Protein AF-A0A817N2V5-F1 (afdb_monomer_lite)

pLDDT: mean 80.77, std 9.2, range [50.34, 92.69]

Foldseek 3Di:
DVLLVVLQVQLVVQLVVQLVVVVVVDDDDPVPPVVSVVRSVVSSVVRSVVSVVVVVVVVVVLVVVVVVCVVPVPVCCVPPVPVSVVNVVVVVVVPD

Structure (mmCIF, N/CA/C/O backbone):
data_AF-A0A817N2V5-F1
#
_entry.id   AF-A0A817N2V5-F1
#
loop_
_atom_site.group_PDB
_atom_site.id
_atom_site.type_symbol
_atom_site.label_atom_id
_atom_site.label_alt_id
_atom_site.label_comp_id
_atom_site.label_asym_id
_atom_site.label_entity_id
_atom_site.label_seq_id
_atom_site.pdbx_PDB_ins_code
_atom_site.Cartn_x
_atom_site.Cartn_y
_atom_site.Cartn_z
_atom_site.occupancy
_atom_site.B_iso_or_equiv
_atom_site.auth_seq_id
_atom_site.auth_comp_id
_atom_site.auth_asym_id
_atom_site.auth_atom_id
_atom_site.pdbx_PDB_model_num
ATOM 1 N N . THR A 1 1 ? -6.901 -9.396 6.004 1.00 61.81 1 THR A N 1
ATOM 2 C CA . THR A 1 1 ? -6.781 -9.485 4.529 1.00 61.81 1 THR A CA 1
ATOM 3 C C . THR A 1 1 ? -6.843 -8.128 3.843 1.00 61.81 1 THR A C 1
ATOM 5 O O . THR A 1 1 ? -6.003 -7.877 2.992 1.00 61.81 1 THR A O 1
ATOM 8 N N . THR A 1 2 ? -7.740 -7.212 4.224 1.00 80.00 2 THR A N 1
ATOM 9 C CA . THR A 1 2 ? -7.854 -5.869 3.605 1.00 80.00 2 THR A CA 1
ATOM 10 C C . THR A 1 2 ? -6.574 -5.021 3.677 1.00 80.00 2 THR A C 1
ATOM 12 O O . THR A 1 2 ? -6.173 -4.452 2.670 1.00 80.00 2 THR A O 1
ATOM 15 N N . LEU A 1 3 ? -5.877 -4.997 4.821 1.00 77.88 3 LEU A N 1
ATOM 16 C CA . LEU A 1 3 ? -4.606 -4.262 4.979 1.00 77.88 3 LEU A CA 1
ATOM 17 C C . LEU A 1 3 ? -3.486 -4.793 4.068 1.00 77.88 3 LEU A C 1
ATOM 19 O O . LEU A 1 3 ? -2.689 -4.020 3.548 1.00 77.88 3 LEU A O 1
ATOM 23 N N . MET A 1 4 ? -3.456 -6.107 3.830 1.00 79.62 4 MET A N 1
ATOM 24 C CA . MET A 1 4 ? -2.486 -6.730 2.925 1.00 79.62 4 MET A CA 1
ATOM 25 C C . MET A 1 4 ? -2.747 -6.324 1.469 1.00 79.62 4 MET A C 1
ATOM 27 O O . MET A 1 4 ? -1.801 -6.027 0.746 1.00 79.62 4 MET A O 1
ATOM 31 N N . LEU A 1 5 ? -4.020 -6.244 1.059 1.00 86.62 5 LEU A N 1
ATOM 32 C CA . LEU A 1 5 ? -4.397 -5.736 -0.265 1.00 86.62 5 LEU A CA 1
ATOM 33 C C . LEU A 1 5 ? -3.978 -4.272 -0.459 1.00 86.62 5 LEU A C 1
ATOM 35 O O . LEU A 1 5 ? -3.484 -3.914 -1.524 1.00 86.62 5 LEU A O 1
ATOM 39 N N . ILE A 1 6 ? -4.146 -3.438 0.572 1.00 86.81 6 ILE A N 1
ATOM 40 C CA . ILE A 1 6 ? -3.752 -2.023 0.532 1.00 86.81 6 ILE A CA 1
ATOM 41 C C . ILE A 1 6 ? -2.231 -1.889 0.382 1.00 86.81 6 ILE A C 1
ATOM 43 O O . ILE A 1 6 ? -1.768 -1.152 -0.487 1.00 86.81 6 ILE A O 1
ATOM 47 N N . ASN A 1 7 ? -1.455 -2.651 1.159 1.00 87.25 7 ASN A N 1
ATOM 48 C CA . ASN A 1 7 ? 0.007 -2.636 1.063 1.00 87.25 7 ASN A CA 1
ATOM 49 C C . ASN A 1 7 ? 0.495 -3.090 -0.324 1.00 87.25 7 ASN A C 1
ATOM 51 O O . ASN A 1 7 ? 1.415 -2.487 -0.874 1.00 87.25 7 ASN A O 1
ATOM 55 N N . LEU A 1 8 ? -0.148 -4.107 -0.911 1.00 87.94 8 LEU A N 1
ATOM 56 C CA . LEU A 1 8 ? 0.148 -4.561 -2.272 1.00 87.94 8 LEU A CA 1
ATOM 57 C C . LEU A 1 8 ? -0.136 -3.459 -3.307 1.00 87.94 8 LEU A C 1
ATOM 59 O O . LEU A 1 8 ? 0.687 -3.209 -4.186 1.00 87.94 8 LEU A O 1
ATOM 63 N N . GLY A 1 9 ? -1.281 -2.781 -3.181 1.00 89.12 9 GLY A N 1
ATOM 64 C CA . GLY A 1 9 ? -1.660 -1.680 -4.066 1.00 89.12 9 GLY A CA 1
ATOM 65 C C . GLY A 1 9 ? -0.662 -0.523 -4.020 1.00 89.12 9 GLY A C 1
ATOM 66 O O . GLY A 1 9 ? -0.241 -0.032 -5.065 1.00 89.12 9 GLY A O 1
ATOM 67 N N . ILE A 1 10 ? -0.219 -0.133 -2.824 1.00 90.19 10 ILE A N 1
ATOM 68 C CA . ILE A 1 10 ? 0.770 0.940 -2.646 1.00 90.19 10 ILE A CA 1
ATOM 69 C C . ILE A 1 10 ? 2.126 0.552 -3.249 1.00 90.19 10 ILE A C 1
ATOM 71 O O . ILE A 1 10 ? 2.740 1.378 -3.925 1.00 90.19 10 ILE A O 1
ATOM 75 N N . GLY A 1 11 ? 2.555 -0.703 -3.085 1.00 89.25 11 GLY A N 1
ATOM 76 C CA . GLY A 1 11 ? 3.760 -1.218 -3.740 1.00 89.25 11 GLY A CA 1
ATOM 77 C C . GLY A 1 11 ? 3.678 -1.143 -5.268 1.00 89.25 11 GLY A C 1
ATOM 78 O O . GLY A 1 11 ? 4.613 -0.683 -5.918 1.00 89.25 11 GLY A O 1
ATOM 79 N N . LEU A 1 12 ? 2.550 -1.545 -5.862 1.00 90.75 12 LEU A N 1
ATOM 80 C CA . LEU A 1 12 ? 2.365 -1.484 -7.319 1.00 90.75 12 LEU A CA 1
ATOM 81 C C . LEU A 1 12 ? 2.418 -0.048 -7.851 1.00 90.75 12 LEU A C 1
ATOM 83 O O . LEU A 1 12 ? 3.042 0.203 -8.881 1.00 90.75 12 LEU A O 1
ATOM 87 N N . ILE A 1 13 ? 1.800 0.898 -7.141 1.00 92.69 13 ILE A N 1
ATOM 88 C CA . ILE A 1 13 ? 1.793 2.311 -7.535 1.00 92.69 13 ILE A CA 1
ATOM 89 C C . ILE A 1 13 ? 3.204 2.906 -7.438 1.00 92.69 13 ILE A C 1
ATOM 91 O O . ILE A 1 13 ? 3.626 3.611 -8.356 1.00 92.69 13 ILE A O 1
ATOM 95 N N . SER A 1 14 ? 3.960 2.600 -6.375 1.00 90.38 14 SER A N 1
ATOM 96 C CA . SER A 1 14 ? 5.340 3.087 -6.236 1.00 90.38 14 SER A CA 1
ATOM 97 C C . SER A 1 14 ? 6.265 2.508 -7.309 1.00 90.38 14 SER A C 1
ATOM 99 O O . SER A 1 14 ? 7.092 3.235 -7.863 1.00 90.38 14 SER A O 1
ATOM 101 N N . ALA A 1 15 ? 6.089 1.230 -7.651 1.00 90.00 15 ALA A N 1
ATOM 102 C CA . ALA A 1 15 ? 6.839 0.558 -8.707 1.00 90.00 15 ALA A CA 1
ATOM 103 C C . ALA A 1 15 ? 6.543 1.152 -10.092 1.00 90.00 15 ALA A C 1
ATOM 105 O O . ALA A 1 15 ? 7.467 1.451 -10.851 1.00 90.00 15 ALA A O 1
ATOM 106 N N . ALA A 1 16 ? 5.262 1.384 -10.398 1.00 90.12 16 ALA A N 1
ATOM 107 C CA . ALA A 1 16 ? 4.833 1.999 -11.650 1.00 90.12 16 ALA A CA 1
ATOM 108 C C . ALA A 1 16 ? 5.355 3.437 -11.788 1.00 90.12 16 ALA A C 1
ATOM 110 O O . ALA A 1 16 ? 5.877 3.800 -12.842 1.00 90.12 16 ALA A O 1
ATOM 111 N N . ALA A 1 17 ? 5.278 4.238 -10.720 1.00 90.56 17 ALA A N 1
ATOM 112 C CA . ALA A 1 17 ? 5.801 5.601 -10.713 1.00 90.56 17 ALA A CA 1
ATOM 113 C C . ALA A 1 17 ? 7.323 5.627 -10.925 1.00 90.56 17 ALA A C 1
ATOM 115 O O . ALA A 1 17 ? 7.812 6.373 -11.769 1.00 90.56 17 ALA A O 1
ATOM 116 N N . ALA A 1 18 ? 8.074 4.776 -10.219 1.00 86.88 18 ALA A N 1
ATOM 117 C CA . ALA A 1 18 ? 9.525 4.682 -10.376 1.00 86.88 18 ALA A CA 1
ATOM 118 C C . ALA A 1 18 ? 9.934 4.231 -11.789 1.00 86.88 18 ALA A C 1
ATOM 120 O O . ALA A 1 18 ? 10.866 4.792 -12.366 1.00 86.88 18 ALA A O 1
ATOM 121 N N . GLY A 1 19 ? 9.220 3.254 -12.359 1.00 85.31 19 GLY A N 1
ATOM 122 C CA . GLY A 1 19 ? 9.446 2.789 -13.728 1.00 85.31 19 GLY A CA 1
ATOM 123 C C . GLY A 1 19 ? 9.172 3.876 -14.768 1.00 85.31 19 GLY A C 1
ATOM 124 O O . GLY A 1 19 ? 9.988 4.082 -15.664 1.00 85.31 19 GLY A O 1
ATOM 125 N N . LEU A 1 20 ? 8.072 4.622 -14.612 1.00 86.38 20 LEU A N 1
ATOM 126 C CA . LEU A 1 20 ? 7.724 5.730 -15.504 1.00 86.38 20 LEU A CA 1
ATOM 127 C C . LEU A 1 20 ? 8.755 6.864 -15.436 1.00 86.38 20 LEU A C 1
ATOM 129 O O . LEU A 1 20 ? 9.181 7.368 -16.472 1.00 86.38 20 LEU A O 1
ATOM 133 N N . ILE A 1 21 ? 9.190 7.241 -14.230 1.00 86.56 21 ILE A N 1
ATOM 134 C CA . ILE A 1 21 ? 10.207 8.283 -14.035 1.00 86.56 21 ILE A CA 1
ATOM 135 C C . ILE A 1 21 ? 11.521 7.880 -14.713 1.00 86.56 21 ILE A C 1
ATOM 137 O O . ILE A 1 21 ? 12.101 8.682 -15.442 1.00 86.56 21 ILE A O 1
ATOM 141 N N . MET A 1 22 ? 11.968 6.634 -14.528 1.00 81.94 22 MET A N 1
ATOM 142 C CA . MET A 1 22 ? 13.200 6.155 -15.160 1.00 81.94 22 MET A CA 1
ATOM 143 C C . MET A 1 22 ? 13.104 6.062 -16.684 1.00 81.94 22 MET A C 1
ATOM 145 O O . MET A 1 22 ? 14.081 6.355 -17.370 1.00 81.94 22 MET A O 1
ATOM 149 N N . TYR A 1 23 ? 11.937 5.701 -17.219 1.00 79.69 23 TYR A N 1
ATOM 150 C CA . TYR A 1 23 ? 11.705 5.690 -18.662 1.00 79.69 23 TYR A CA 1
ATOM 151 C C . TYR A 1 23 ? 11.819 7.092 -19.281 1.00 79.69 23 TYR A C 1
ATOM 153 O O . TYR A 1 23 ? 12.350 7.239 -20.375 1.00 79.69 23 TYR A O 1
ATOM 161 N N . LEU A 1 24 ? 11.357 8.131 -18.577 1.00 82.75 24 LEU A N 1
ATOM 162 C CA . LEU A 1 24 ? 11.422 9.515 -19.062 1.00 82.75 24 LEU A CA 1
ATOM 163 C C . LEU A 1 24 ? 12.811 10.147 -18.922 1.00 82.75 24 LEU A C 1
ATOM 165 O O . LEU A 1 24 ? 13.168 11.016 -19.714 1.00 82.75 24 LEU A O 1
ATOM 169 N N . LEU A 1 25 ? 13.582 9.750 -17.908 1.00 82.19 25 LEU A N 1
ATOM 170 C CA . LEU A 1 25 ? 14.890 10.343 -17.622 1.00 82.19 25 LEU A CA 1
ATOM 171 C C . LEU A 1 25 ? 16.010 9.825 -18.516 1.00 82.19 25 LEU A C 1
ATOM 173 O O . LEU A 1 25 ? 17.062 10.464 -18.579 1.00 82.19 25 LEU A O 1
ATOM 177 N N . ILE A 1 26 ? 15.826 8.672 -19.161 1.00 74.31 26 ILE A N 1
ATOM 178 C CA . ILE A 1 26 ? 16.926 8.013 -19.836 1.00 74.31 26 ILE A CA 1
ATOM 179 C C . ILE A 1 26 ? 16.686 7.803 -21.343 1.00 74.31 26 ILE A C 1
ATOM 181 O O . ILE A 1 26 ? 15.761 7.112 -21.748 1.00 74.31 26 ILE A O 1
ATOM 185 N N . SE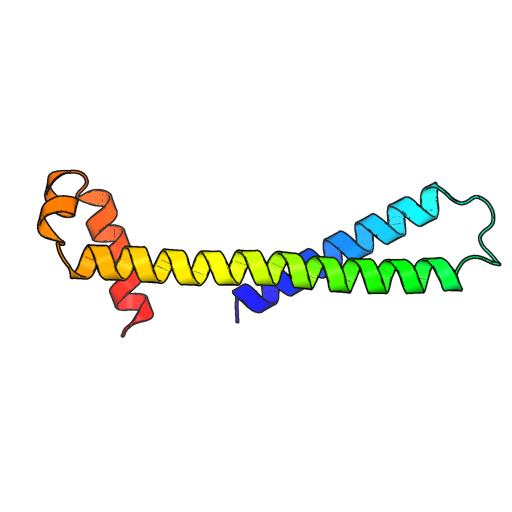R A 1 27 ? 17.600 8.333 -22.168 1.00 66.56 27 SER A N 1
ATOM 186 C CA . SER A 1 27 ? 17.441 8.459 -23.628 1.00 66.56 27 SER A CA 1
ATOM 187 C C . SER A 1 27 ? 17.615 7.165 -24.447 1.00 66.56 27 SER A C 1
ATOM 189 O O . SER A 1 27 ? 16.834 6.915 -25.356 1.00 66.56 27 SER A O 1
ATOM 191 N N . ASP A 1 28 ? 18.621 6.328 -24.163 1.00 71.94 28 ASP A N 1
ATOM 192 C CA . ASP A 1 28 ? 18.854 5.068 -24.914 1.00 71.94 28 ASP A CA 1
ATOM 193 C C . ASP A 1 28 ? 18.171 3.842 -24.278 1.00 71.94 28 ASP A C 1
ATOM 195 O O . ASP A 1 28 ? 18.446 3.558 -23.120 1.00 71.94 28 ASP A O 1
ATOM 199 N N . PRO A 1 29 ? 17.354 3.056 -24.993 1.00 64.31 29 PRO A N 1
ATOM 200 C CA . PRO A 1 29 ? 16.561 1.974 -24.396 1.00 64.31 29 PRO A CA 1
ATOM 201 C C . PRO A 1 29 ? 17.289 0.621 -24.240 1.00 64.31 29 PRO A C 1
ATOM 203 O O . PRO A 1 29 ? 16.859 -0.211 -23.441 1.00 64.31 29 PRO A O 1
ATOM 206 N N . LEU A 1 30 ? 18.374 0.363 -24.983 1.00 62.59 30 LEU A N 1
ATOM 207 C CA . LEU A 1 30 ? 18.904 -1.002 -25.155 1.00 62.59 30 LEU A CA 1
ATOM 208 C C . LEU A 1 30 ? 19.847 -1.473 -24.029 1.00 62.59 30 LEU A C 1
ATOM 210 O O . LEU A 1 30 ? 19.770 -2.625 -23.616 1.00 62.59 30 LEU A O 1
ATOM 214 N N . GLU A 1 31 ? 20.677 -0.594 -23.462 1.00 66.25 31 GLU A N 1
ATOM 215 C CA . GLU A 1 31 ? 21.569 -0.940 -22.333 1.00 66.25 31 GLU A CA 1
ATOM 216 C C . GLU A 1 31 ? 20.884 -0.836 -20.954 1.00 66.25 31 GLU A C 1
ATOM 218 O O . GLU A 1 31 ? 21.522 -0.964 -19.910 1.00 66.25 31 GLU A O 1
ATOM 223 N N . LYS A 1 32 ? 19.569 -0.571 -20.920 1.00 64.38 32 LYS A N 1
ATOM 224 C CA . LYS A 1 32 ? 18.922 0.048 -19.745 1.00 64.38 32 LYS A CA 1
ATOM 225 C C . LYS A 1 32 ? 17.809 -0.762 -19.109 1.00 64.38 32 LYS A C 1
ATOM 227 O O . LYS A 1 32 ? 17.326 -0.410 -18.036 1.00 64.38 32 LYS A O 1
ATOM 232 N N . LEU A 1 33 ? 17.464 -1.899 -19.701 1.00 75.00 33 LEU A N 1
ATOM 233 C CA . LEU A 1 33 ? 16.474 -2.813 -19.136 1.00 75.00 33 LEU A CA 1
ATOM 234 C C . LEU A 1 33 ? 16.905 -3.355 -17.765 1.00 75.00 33 LEU A C 1
ATOM 236 O O . LEU A 1 33 ? 16.103 -3.363 -16.835 1.00 75.00 33 LEU A O 1
ATOM 240 N N . ALA A 1 34 ? 18.174 -3.739 -17.609 1.00 81.19 34 ALA A N 1
ATOM 241 C CA . ALA A 1 34 ? 18.692 -4.270 -16.348 1.00 81.19 34 ALA A CA 1
ATOM 242 C C . ALA A 1 34 ? 18.568 -3.282 -15.163 1.00 81.19 34 ALA A C 1
ATOM 244 O O . ALA A 1 34 ? 17.958 -3.654 -14.156 1.00 81.19 34 ALA A O 1
ATOM 245 N N . PRO A 1 35 ? 19.065 -2.027 -15.242 1.00 80.81 35 PRO A N 1
ATOM 246 C CA . PRO A 1 35 ? 18.937 -1.082 -14.133 1.00 80.81 35 PRO A CA 1
ATOM 247 C C . PRO A 1 35 ? 17.485 -0.665 -13.862 1.00 80.81 35 PRO A C 1
ATOM 249 O O . PRO A 1 35 ? 17.118 -0.503 -12.699 1.00 80.81 35 PRO A O 1
ATOM 252 N N . ILE A 1 36 ? 16.638 -0.550 -14.893 1.00 83.56 36 ILE A N 1
ATOM 253 C CA . ILE A 1 36 ? 15.215 -0.215 -14.715 1.00 83.56 36 ILE A CA 1
ATOM 254 C C . ILE A 1 36 ? 14.503 -1.310 -13.911 1.00 83.56 36 ILE A C 1
ATOM 256 O O . ILE A 1 36 ? 13.817 -0.999 -12.938 1.00 83.56 36 ILE A O 1
ATOM 260 N N . ILE A 1 37 ? 14.704 -2.586 -14.256 1.00 84.31 37 ILE A N 1
ATOM 261 C CA . ILE A 1 37 ? 14.077 -3.716 -13.548 1.00 84.31 37 ILE A CA 1
ATOM 262 C C . ILE A 1 37 ? 14.509 -3.752 -12.076 1.00 84.31 37 ILE A C 1
ATOM 264 O O . ILE A 1 37 ? 13.667 -3.921 -11.192 1.00 84.31 37 ILE A O 1
ATOM 268 N N . ILE A 1 38 ? 15.802 -3.554 -11.801 1.00 86.62 38 ILE A N 1
ATOM 269 C CA . ILE A 1 38 ? 16.335 -3.546 -10.431 1.00 86.62 38 ILE A CA 1
ATOM 270 C C . ILE A 1 38 ? 15.702 -2.415 -9.611 1.00 86.62 38 ILE A C 1
ATOM 272 O O . ILE A 1 38 ? 15.247 -2.637 -8.489 1.00 86.62 38 ILE A O 1
ATOM 276 N N . ILE A 1 39 ? 15.629 -1.210 -10.172 1.00 86.62 39 ILE A N 1
ATOM 277 C CA . ILE A 1 39 ? 15.088 -0.042 -9.470 1.00 86.62 39 ILE A CA 1
ATOM 278 C C . ILE A 1 39 ? 13.585 -0.185 -9.225 1.00 86.62 39 ILE A C 1
ATOM 280 O O . ILE A 1 39 ? 13.119 0.157 -8.140 1.00 86.62 39 ILE A O 1
ATOM 284 N N . VAL A 1 40 ? 12.836 -0.736 -10.183 1.00 89.12 40 VAL A N 1
ATOM 285 C CA . VAL A 1 40 ? 11.400 -1.027 -10.031 1.00 89.12 40 VAL A CA 1
ATOM 286 C C . VAL A 1 40 ? 11.154 -2.067 -8.932 1.00 89.12 40 VAL A C 1
ATOM 288 O O . VAL A 1 40 ? 10.233 -1.912 -8.131 1.00 89.12 40 VAL A O 1
ATOM 291 N N . LEU A 1 41 ? 11.996 -3.099 -8.829 1.00 89.56 41 LEU A N 1
ATOM 292 C CA . LEU A 1 41 ? 11.910 -4.079 -7.739 1.00 89.56 41 LEU A CA 1
ATOM 293 C C . LEU A 1 41 ? 12.216 -3.456 -6.371 1.00 89.56 41 LEU A C 1
ATOM 295 O O . LEU A 1 41 ? 11.505 -3.708 -5.396 1.00 89.56 41 LEU A O 1
ATOM 299 N N . ILE A 1 42 ? 13.250 -2.617 -6.292 1.00 90.31 42 ILE A N 1
ATOM 300 C CA . ILE A 1 42 ? 13.635 -1.941 -5.048 1.00 90.31 42 ILE A CA 1
ATOM 301 C C . ILE A 1 42 ? 12.557 -0.938 -4.613 1.00 90.31 42 ILE A C 1
ATOM 303 O O . ILE A 1 42 ? 12.253 -0.840 -3.422 1.00 90.31 42 ILE A O 1
ATOM 307 N N . SER A 1 43 ? 11.953 -0.201 -5.546 1.00 89.44 43 SER A N 1
ATOM 308 C CA . SER A 1 43 ? 10.887 0.761 -5.241 1.00 89.44 43 SER A CA 1
ATOM 309 C C . SER A 1 43 ? 9.571 0.077 -4.858 1.00 89.44 43 SER A C 1
ATOM 311 O O . SER A 1 43 ? 8.861 0.577 -3.981 1.00 89.44 43 SER A O 1
ATOM 313 N N . PHE A 1 44 ? 9.273 -1.089 -5.439 1.00 90.19 44 PHE A N 1
ATOM 314 C CA . PHE A 1 44 ? 8.166 -1.947 -5.015 1.00 90.19 44 PHE A CA 1
ATOM 315 C C . PHE A 1 44 ? 8.348 -2.404 -3.562 1.00 90.19 44 PHE A C 1
ATOM 317 O O . PHE A 1 44 ? 7.456 -2.224 -2.729 1.00 90.19 44 PHE A O 1
ATOM 324 N N . LEU A 1 45 ? 9.530 -2.939 -3.234 1.00 91.81 45 LEU A N 1
ATOM 325 C CA . LEU A 1 45 ? 9.826 -3.437 -1.892 1.00 91.81 45 LEU A CA 1
ATOM 326 C C . LEU A 1 45 ? 9.793 -2.312 -0.846 1.00 91.81 45 LEU A C 1
ATOM 328 O O . LEU A 1 45 ? 9.185 -2.473 0.213 1.00 91.81 45 LEU A O 1
ATOM 332 N N . ASN A 1 46 ? 10.373 -1.150 -1.161 1.00 91.38 46 ASN A N 1
ATOM 333 C CA . ASN A 1 46 ? 10.306 0.025 -0.290 1.00 91.38 46 ASN A CA 1
ATOM 334 C C . ASN A 1 46 ? 8.869 0.532 -0.094 1.00 91.38 46 ASN A C 1
ATOM 336 O O . ASN A 1 46 ? 8.499 0.889 1.025 1.00 91.38 46 ASN A O 1
ATOM 340 N N . GLY A 1 47 ? 8.042 0.525 -1.146 1.00 88.88 47 GLY A N 1
ATOM 341 C CA . GLY A 1 47 ? 6.631 0.908 -1.055 1.00 88.88 47 GLY A CA 1
ATOM 342 C C . GLY A 1 47 ? 5.843 0.014 -0.095 1.00 88.88 47 GLY A C 1
ATOM 343 O O . GLY A 1 47 ? 5.119 0.512 0.772 1.00 88.88 47 GLY A O 1
ATOM 344 N N . ILE A 1 48 ? 6.045 -1.305 -0.181 1.00 90.75 48 ILE A N 1
ATOM 345 C CA . ILE A 1 48 ? 5.414 -2.267 0.735 1.00 90.75 48 ILE A CA 1
ATOM 346 C C . ILE A 1 48 ? 5.899 -2.062 2.172 1.00 90.75 48 ILE A C 1
ATOM 348 O O . ILE A 1 48 ? 5.079 -2.073 3.095 1.00 90.75 48 ILE A O 1
ATOM 352 N N . LEU A 1 49 ? 7.206 -1.869 2.375 1.00 90.69 49 LEU A N 1
ATOM 353 C CA . LEU A 1 49 ? 7.784 -1.658 3.705 1.00 90.69 49 LEU A CA 1
ATOM 354 C C . LEU A 1 49 ? 7.198 -0.415 4.379 1.00 90.69 49 LEU A C 1
ATOM 356 O O . LEU A 1 49 ? 6.704 -0.505 5.504 1.00 90.69 49 LEU A O 1
ATOM 360 N N . MET A 1 50 ? 7.165 0.717 3.674 1.00 89.69 50 MET A N 1
ATOM 361 C CA . MET A 1 50 ? 6.609 1.961 4.215 1.00 89.69 50 MET A CA 1
ATOM 362 C C . MET A 1 50 ? 5.122 1.829 4.552 1.00 89.69 50 MET A C 1
ATOM 364 O O . MET A 1 50 ? 4.693 2.211 5.643 1.00 89.69 50 MET A O 1
ATOM 368 N N . SER A 1 51 ? 4.334 1.208 3.672 1.00 89.81 51 SER A N 1
ATOM 369 C CA . SER A 1 51 ? 2.914 0.962 3.941 1.00 89.81 51 SER A CA 1
ATOM 370 C C . SER A 1 51 ? 2.691 0.017 5.130 1.00 89.81 51 SER A C 1
ATOM 372 O O . SER A 1 51 ? 1.766 0.195 5.930 1.00 89.81 51 SER A O 1
ATOM 374 N N . SER A 1 52 ? 3.564 -0.975 5.304 1.00 87.56 52 SER A N 1
ATOM 375 C CA . SER A 1 52 ? 3.497 -1.923 6.423 1.00 87.56 52 SER A CA 1
ATOM 376 C C . SER A 1 52 ? 3.747 -1.242 7.771 1.00 87.56 52 SER A C 1
ATOM 378 O O . SER A 1 52 ? 3.065 -1.539 8.755 1.00 87.56 52 SER A O 1
ATOM 380 N N . ILE A 1 53 ? 4.663 -0.271 7.817 1.00 90.25 53 ILE A N 1
ATOM 381 C CA . ILE A 1 53 ? 4.914 0.533 9.021 1.00 90.25 53 ILE A CA 1
ATOM 382 C C . ILE A 1 53 ? 3.659 1.338 9.387 1.00 90.25 53 ILE A C 1
ATOM 384 O O . ILE A 1 53 ? 3.189 1.269 10.524 1.00 90.25 53 ILE A O 1
ATOM 388 N N . ILE A 1 54 ? 3.061 2.036 8.417 1.00 89.12 54 ILE A N 1
ATOM 389 C CA . ILE A 1 54 ? 1.863 2.863 8.643 1.00 89.12 54 ILE A CA 1
ATOM 390 C C . ILE A 1 54 ? 0.683 2.009 9.115 1.00 89.12 54 ILE A C 1
ATOM 392 O O . ILE A 1 54 ? 0.012 2.351 10.089 1.00 89.12 54 ILE A O 1
ATOM 396 N N . THR A 1 55 ? 0.437 0.873 8.462 1.00 88.44 55 THR A N 1
ATOM 397 C CA . THR A 1 55 ? -0.650 -0.037 8.853 1.00 88.44 55 THR A CA 1
ATOM 398 C C . THR A 1 55 ? -0.437 -0.614 10.253 1.00 88.44 55 THR A C 1
ATOM 400 O O . THR A 1 55 ? -1.394 -0.696 11.026 1.00 88.44 55 THR A O 1
ATOM 403 N N . THR A 1 56 ? 0.804 -0.921 10.637 1.00 87.94 56 THR A N 1
ATOM 404 C CA . THR A 1 56 ? 1.135 -1.361 12.004 1.00 87.94 56 THR A CA 1
ATOM 405 C C . THR A 1 56 ? 0.799 -0.279 13.030 1.00 87.94 56 THR A C 1
ATOM 407 O O . THR A 1 56 ? 0.096 -0.555 14.007 1.00 87.94 56 THR A O 1
ATOM 410 N N . ILE A 1 57 ? 1.209 0.966 12.777 1.00 90.69 57 ILE A N 1
ATOM 411 C CA . ILE A 1 57 ? 0.889 2.110 13.643 1.00 90.69 57 ILE A CA 1
ATOM 412 C C . ILE A 1 57 ? -0.629 2.294 13.754 1.00 90.69 57 ILE A C 1
ATOM 414 O O . ILE A 1 57 ? -1.149 2.443 14.861 1.00 90.69 57 ILE A O 1
ATOM 418 N N . LEU A 1 58 ? -1.354 2.214 12.635 1.00 88.44 58 LEU A N 1
ATOM 419 C CA . LEU A 1 58 ? -2.810 2.350 12.616 1.00 88.44 58 LEU A CA 1
ATOM 420 C C . LEU A 1 58 ? -3.485 1.275 13.478 1.00 88.44 58 LEU A C 1
ATOM 422 O O . LEU A 1 58 ? -4.352 1.593 14.290 1.00 88.44 58 LEU A O 1
ATOM 426 N N . THR A 1 59 ? -3.065 0.011 13.359 1.00 86.88 59 THR A N 1
ATOM 427 C CA . THR A 1 59 ? -3.632 -1.073 14.181 1.00 86.88 59 THR A CA 1
ATOM 428 C C . THR A 1 59 ? -3.344 -0.895 15.670 1.00 86.88 59 THR A C 1
ATOM 430 O O . THR A 1 59 ? -4.212 -1.184 16.493 1.00 86.88 59 THR A O 1
ATOM 433 N N . SER A 1 60 ? -2.163 -0.379 16.022 1.00 89.31 60 SER A N 1
ATOM 434 C CA . SER A 1 60 ? -1.815 -0.053 17.406 1.00 89.31 60 SER A CA 1
ATOM 435 C C . SER A 1 60 ? -2.696 1.078 17.948 1.00 89.31 60 SER A C 1
ATOM 437 O O . SER A 1 60 ? -3.310 0.935 19.002 1.00 89.31 60 SER A O 1
ATOM 439 N N . CYS A 1 61 ? -2.857 2.157 17.178 1.00 87.19 61 CYS A N 1
ATOM 440 C CA . CYS A 1 61 ? -3.695 3.297 17.54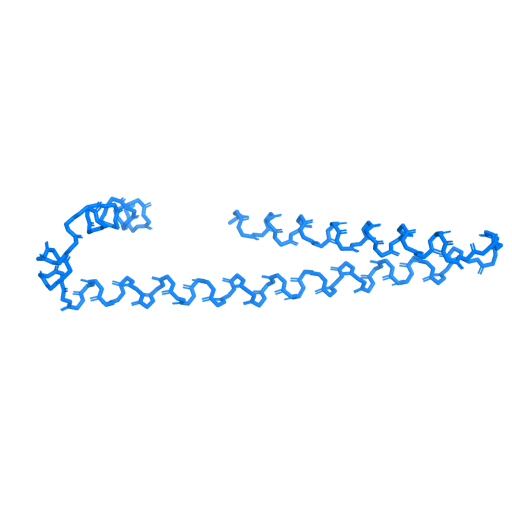7 1.00 87.19 61 CYS A CA 1
ATOM 441 C C . CYS A 1 61 ? -5.157 2.888 17.781 1.00 87.19 61 CYS A C 1
ATOM 443 O O . CYS A 1 61 ? -5.741 3.221 18.811 1.00 87.19 61 CYS A O 1
ATOM 445 N N . VAL A 1 62 ? -5.729 2.096 16.869 1.00 86.06 62 VAL A N 1
ATOM 446 C CA . VAL A 1 62 ? -7.110 1.608 16.987 1.00 86.06 62 VAL A CA 1
ATOM 447 C C . VAL A 1 62 ? -7.300 0.788 18.266 1.00 86.06 62 VAL A C 1
ATOM 449 O O . VAL A 1 62 ? -8.289 0.984 18.970 1.00 86.06 62 VAL A O 1
ATOM 452 N N . ARG A 1 63 ? -6.342 -0.079 18.620 1.00 84.44 63 ARG A N 1
ATOM 453 C CA . ARG A 1 63 ? -6.382 -0.831 19.886 1.00 84.44 63 ARG A CA 1
ATOM 454 C C . ARG A 1 63 ? -6.346 0.094 21.098 1.00 84.44 63 ARG A C 1
ATOM 456 O O . ARG A 1 63 ? -7.137 -0.103 22.012 1.00 84.44 63 ARG A O 1
ATOM 463 N N . SER A 1 64 ? -5.489 1.111 21.094 1.00 87.19 64 SER A N 1
ATOM 464 C CA . SER A 1 64 ? -5.407 2.076 22.196 1.00 87.19 64 SER A CA 1
ATOM 465 C C . SER A 1 64 ? -6.708 2.855 22.380 1.00 87.19 64 SER A C 1
ATOM 467 O O . SER A 1 64 ? -7.190 2.975 23.501 1.00 87.19 64 SER A O 1
ATOM 469 N N . VAL A 1 65 ? -7.327 3.321 21.290 1.00 83.88 65 VAL A N 1
ATOM 470 C CA . VAL A 1 65 ? -8.636 3.998 21.342 1.00 83.88 65 VAL A CA 1
ATOM 471 C C . VAL A 1 65 ? -9.693 3.079 21.952 1.00 83.88 65 VAL A C 1
ATOM 473 O O . VAL A 1 65 ? -10.444 3.486 22.834 1.00 83.88 65 VAL A O 1
ATOM 476 N N . PHE A 1 66 ? -9.711 1.819 21.529 1.00 81.25 66 PHE A N 1
ATOM 477 C CA . PHE A 1 66 ? -10.616 0.807 22.053 1.00 81.25 66 PHE A CA 1
ATOM 478 C C . PHE A 1 66 ? -10.394 0.500 23.540 1.00 81.25 66 PHE A C 1
ATOM 480 O O . PHE A 1 66 ? -11.367 0.368 24.281 1.00 81.25 66 PHE A O 1
ATOM 487 N N . VAL A 1 67 ? -9.143 0.469 24.000 1.00 83.88 67 VAL A N 1
ATOM 488 C CA . VAL A 1 67 ? -8.811 0.335 25.426 1.00 83.88 67 VAL A CA 1
ATOM 489 C C . VAL A 1 67 ? -9.288 1.553 26.223 1.00 83.88 67 VAL A C 1
ATOM 491 O O . VAL A 1 67 ? -9.902 1.382 27.273 1.00 83.88 67 VAL A O 1
ATOM 494 N N . CYS A 1 68 ? -9.082 2.775 25.726 1.00 80.44 68 CYS A N 1
ATOM 495 C CA . CYS A 1 68 ? -9.554 3.988 26.401 1.00 80.44 68 CYS A CA 1
ATOM 496 C C . CYS A 1 68 ? -11.086 4.027 26.526 1.00 80.44 68 CYS A C 1
ATOM 498 O O . CYS A 1 68 ? -11.606 4.404 27.576 1.00 80.44 68 CYS A O 1
ATOM 500 N N . ILE A 1 69 ? -11.806 3.589 25.486 1.00 78.50 69 ILE A N 1
ATOM 501 C CA . ILE A 1 69 ? -13.273 3.469 25.513 1.00 78.50 69 ILE A CA 1
ATOM 502 C C . ILE A 1 69 ? -13.718 2.433 26.547 1.00 78.50 69 ILE A C 1
ATOM 504 O O . ILE A 1 69 ? -14.688 2.671 27.262 1.00 78.50 69 ILE A O 1
ATOM 508 N N . ALA A 1 70 ? -13.014 1.302 26.648 1.00 78.56 70 ALA A N 1
ATOM 509 C CA . ALA A 1 70 ? -13.312 0.284 27.651 1.00 78.56 70 ALA A CA 1
ATOM 510 C C . ALA A 1 70 ? -13.066 0.783 29.088 1.00 78.56 70 ALA A C 1
ATOM 512 O O . ALA A 1 70 ? -13.775 0.369 30.001 1.00 78.56 70 ALA A O 1
ATOM 513 N N . LEU A 1 71 ? -12.089 1.677 29.290 1.00 80.88 71 LEU A N 1
ATOM 514 C CA . LEU A 1 71 ? -11.719 2.187 30.612 1.00 80.88 71 LEU A CA 1
ATOM 515 C C . LEU A 1 71 ? -12.722 3.209 31.168 1.00 80.88 71 LEU A C 1
ATOM 517 O O . LEU A 1 71 ? -13.005 3.199 32.364 1.00 80.88 71 LEU A O 1
ATOM 521 N N . ASN A 1 72 ? -13.246 4.107 30.328 1.00 75.38 72 ASN A N 1
ATOM 522 C CA . ASN A 1 72 ? -14.240 5.095 30.753 1.00 75.38 72 ASN A CA 1
ATOM 523 C C . ASN A 1 72 ? -15.196 5.483 29.605 1.00 75.38 72 ASN A C 1
ATOM 525 O O . ASN A 1 72 ? -15.006 6.515 28.954 1.00 75.38 72 ASN A O 1
ATOM 529 N N . PRO A 1 73 ? -16.252 4.687 29.357 1.00 67.12 73 PRO A N 1
ATOM 530 C CA . PRO A 1 73 ? -17.222 4.979 28.303 1.00 67.12 73 PRO A CA 1
ATOM 531 C C . PRO A 1 73 ? -18.135 6.168 28.648 1.00 67.12 73 PRO A C 1
ATOM 533 O O . PRO A 1 73 ? -18.671 6.807 27.744 1.00 67.12 73 PRO A O 1
ATOM 536 N N . ALA A 1 74 ? -18.299 6.493 29.937 1.00 67.25 74 ALA A N 1
ATOM 537 C CA . ALA A 1 74 ? -19.185 7.562 30.397 1.00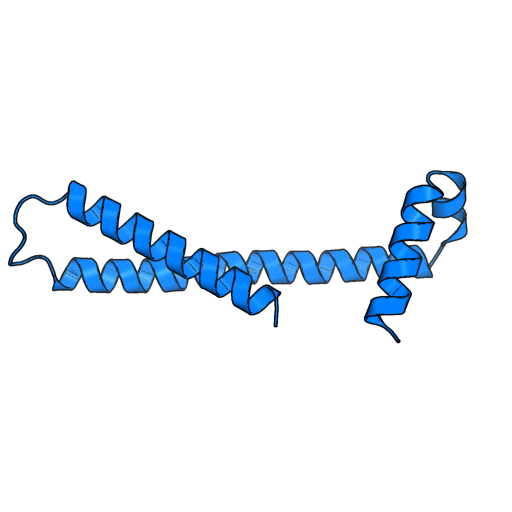 67.25 74 ALA A CA 1
ATOM 538 C C . ALA A 1 74 ? -18.666 8.952 29.993 1.00 67.25 74 ALA A C 1
ATOM 540 O O . ALA A 1 74 ? -19.428 9.764 29.476 1.00 67.25 74 ALA A O 1
ATOM 541 N N . ALA A 1 75 ? -17.355 9.193 30.113 1.00 65.44 75 ALA A N 1
ATOM 542 C CA . ALA A 1 75 ? -16.745 10.470 29.730 1.00 65.44 75 ALA A CA 1
ATOM 543 C C . ALA A 1 75 ? -16.850 10.774 28.218 1.00 65.44 75 ALA A C 1
ATOM 545 O O . ALA A 1 75 ? -16.978 11.933 27.814 1.00 65.44 75 ALA A O 1
ATOM 546 N N . LEU A 1 76 ? -16.824 9.740 27.366 1.00 61.97 76 LEU A N 1
ATOM 547 C CA . LEU A 1 76 ? -17.006 9.902 25.917 1.00 61.97 76 LEU A CA 1
ATOM 548 C C . LEU A 1 76 ? -18.483 10.094 25.533 1.00 61.97 76 LEU A C 1
ATOM 550 O O . LEU A 1 76 ? -18.783 10.804 24.575 1.00 61.97 76 LEU A O 1
ATOM 554 N N . GLY A 1 77 ? -19.399 9.462 26.274 1.00 62.72 77 GLY A N 1
ATOM 555 C CA . GLY A 1 77 ? -20.841 9.581 26.058 1.00 62.72 77 GLY A CA 1
ATOM 556 C C . GLY A 1 77 ? -21.391 10.970 26.374 1.00 62.72 77 GLY A C 1
ATOM 557 O O . GLY A 1 77 ? -22.307 11.418 25.689 1.00 62.72 77 GLY A O 1
ATOM 558 N N . GLU A 1 78 ? -20.810 11.668 27.353 1.00 68.62 78 GLU A N 1
ATOM 559 C CA . GLU A 1 78 ? -21.229 13.030 27.714 1.00 68.62 78 GLU A CA 1
ATOM 560 C C . GLU A 1 78 ? -20.728 14.102 26.743 1.00 68.62 78 GLU A C 1
ATOM 562 O O . GLU A 1 78 ? -21.422 15.083 26.492 1.00 68.62 78 GLU A O 1
ATOM 567 N N . THR A 1 79 ? -19.536 13.923 26.171 1.00 74.06 79 THR A N 1
ATOM 568 C CA . THR A 1 79 ? -18.940 14.911 25.259 1.00 74.06 79 THR A CA 1
ATOM 569 C C . THR A 1 79 ? -19.364 14.695 23.809 1.00 74.06 79 THR A C 1
ATOM 571 O O . THR A 1 79 ? -19.622 15.664 23.096 1.00 74.06 79 THR A O 1
ATOM 574 N N . HIS A 1 80 ? -19.467 13.438 23.362 1.00 72.44 80 HIS A N 1
ATOM 575 C CA . HIS A 1 80 ? -19.682 13.090 21.957 1.00 72.44 80 HIS A CA 1
ATOM 576 C C . HIS A 1 80 ? -20.448 11.755 21.776 1.00 72.44 80 HIS A C 1
ATOM 578 O O . HIS A 1 80 ? -19.870 10.747 21.344 1.00 72.44 80 HIS 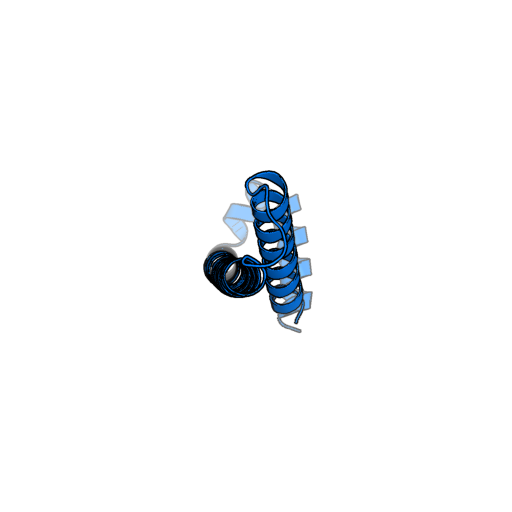A O 1
ATOM 584 N N . PRO A 1 81 ? -21.775 11.736 22.024 1.00 73.81 81 PRO A N 1
ATOM 585 C CA . PRO A 1 81 ? -22.589 10.512 22.002 1.00 73.81 81 PRO A CA 1
ATOM 586 C C . PRO A 1 81 ? -22.650 9.820 20.626 1.00 73.81 81 PRO A C 1
ATOM 588 O O . PRO A 1 81 ? -22.701 8.588 20.553 1.00 73.81 81 PRO A O 1
ATOM 591 N N . ASP A 1 82 ? -22.574 10.579 19.526 1.00 75.56 82 ASP A N 1
ATOM 592 C CA . ASP A 1 82 ? -22.611 10.040 18.155 1.00 75.56 82 ASP A CA 1
ATOM 593 C C . ASP A 1 82 ? -21.403 9.154 17.821 1.00 75.56 82 ASP A C 1
ATOM 595 O O . ASP A 1 82 ? -21.512 8.154 17.098 1.00 75.56 82 ASP A O 1
ATOM 599 N N . TYR A 1 83 ? -20.229 9.512 18.345 1.00 74.50 83 TYR A N 1
ATOM 600 C CA . TYR A 1 83 ? -18.999 8.761 18.115 1.00 74.50 83 TYR A CA 1
ATOM 601 C C . TYR A 1 83 ? -18.988 7.473 18.930 1.00 74.50 83 TYR A C 1
ATOM 603 O O . TYR A 1 83 ? -18.593 6.430 18.404 1.00 74.50 83 TYR A O 1
ATOM 611 N N . LEU A 1 84 ? -19.504 7.516 20.162 1.00 72.69 84 LEU A N 1
ATOM 612 C CA . LEU A 1 84 ? -19.632 6.341 21.018 1.00 72.69 84 LEU A CA 1
ATOM 613 C C . LEU A 1 84 ? -20.515 5.273 20.359 1.00 72.69 84 LEU A C 1
ATOM 615 O O . LEU A 1 84 ? -20.081 4.132 20.233 1.00 72.69 84 LEU A O 1
ATOM 619 N N . GLN A 1 85 ? -21.685 5.636 19.820 1.00 75.75 85 GLN A N 1
ATOM 620 C CA . GLN A 1 85 ? -22.552 4.665 19.136 1.00 75.75 85 GLN A CA 1
ATOM 621 C C . GLN A 1 85 ? -21.887 4.016 17.912 1.00 75.75 85 GLN A C 1
ATOM 623 O O . GLN A 1 85 ? -22.028 2.808 17.693 1.00 75.75 85 GLN A O 1
ATOM 628 N N . LYS A 1 86 ? -21.157 4.793 17.099 1.00 76.88 86 LYS A N 1
ATOM 629 C CA . LYS A 1 86 ? -20.417 4.252 15.946 1.00 76.88 86 LYS A CA 1
ATOM 630 C C . LYS A 1 86 ? -19.307 3.304 16.396 1.00 76.88 86 LYS A C 1
ATOM 632 O O . LYS A 1 86 ? -19.177 2.220 15.831 1.00 76.88 86 LYS A O 1
ATOM 637 N N . LEU A 1 87 ? -18.550 3.675 17.425 1.00 74.31 87 LEU A N 1
ATOM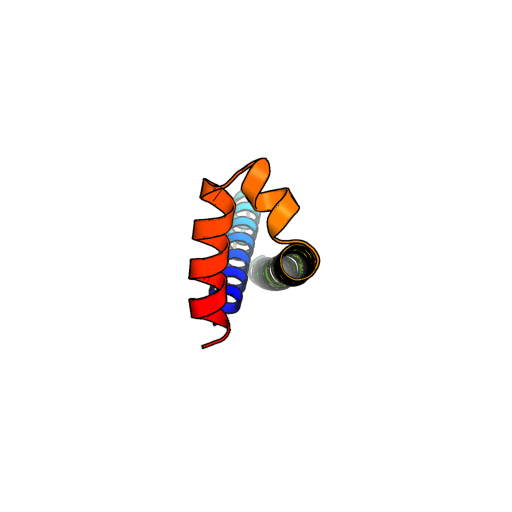 638 C CA . LEU A 1 87 ? -17.475 2.854 17.979 1.00 74.31 87 LEU A CA 1
ATOM 639 C C . LEU A 1 87 ? -18.001 1.560 18.612 1.00 74.31 87 LEU A C 1
ATOM 641 O O . LEU A 1 87 ? -17.428 0.505 18.354 1.00 74.31 87 LEU A O 1
ATOM 645 N N . THR A 1 88 ? -19.121 1.592 19.340 1.00 75.19 88 THR A N 1
ATOM 646 C CA . THR A 1 88 ? -19.754 0.388 19.909 1.00 75.19 88 THR A CA 1
ATOM 647 C C . THR A 1 88 ? -20.260 -0.561 18.820 1.00 75.19 88 THR A C 1
ATOM 649 O O . THR A 1 88 ? -20.046 -1.771 18.915 1.00 75.19 88 THR A O 1
ATOM 652 N N . LYS A 1 89 ? -20.866 -0.031 17.743 1.00 79.12 89 LYS A N 1
ATOM 653 C CA . LYS A 1 89 ? -21.268 -0.838 16.574 1.00 79.12 89 LYS A CA 1
ATOM 654 C C . LYS A 1 89 ? -20.069 -1.515 15.908 1.00 79.12 89 LYS A C 1
ATOM 656 O O . LYS A 1 89 ? -20.158 -2.679 15.526 1.00 79.12 89 LYS A O 1
ATOM 661 N N . VAL A 1 90 ? -18.950 -0.802 15.771 1.00 79.56 90 VAL A N 1
ATOM 662 C CA . VAL A 1 90 ? -17.713 -1.369 15.211 1.00 79.56 90 VAL A CA 1
ATOM 663 C C . VAL A 1 90 ? -17.099 -2.395 16.165 1.00 79.56 90 VAL A C 1
ATOM 665 O O . VAL A 1 90 ? -16.689 -3.453 15.700 1.00 79.56 90 VAL A O 1
ATOM 668 N N . TRP A 1 91 ? -17.092 -2.142 17.478 1.00 72.12 91 TRP A N 1
ATOM 669 C CA . TRP A 1 91 ? -16.609 -3.092 18.485 1.00 72.12 91 TRP A CA 1
ATOM 670 C C . TRP A 1 91 ? -17.343 -4.428 18.394 1.00 72.12 91 TRP A C 1
ATOM 672 O O . TRP A 1 91 ? -16.699 -5.468 18.276 1.00 72.12 91 TRP A O 1
ATOM 682 N N . HIS A 1 92 ? -18.681 -4.403 18.390 1.00 75.62 92 HIS A N 1
ATOM 683 C CA . HIS A 1 92 ? -19.483 -5.625 18.265 1.00 75.62 92 HIS A CA 1
ATOM 684 C C . HIS A 1 92 ? -19.190 -6.364 16.957 1.00 75.62 92 HIS A C 1
ATOM 686 O O . HIS A 1 92 ? -19.112 -7.579 16.955 1.00 75.62 92 HIS A O 1
ATOM 692 N N . LYS A 1 93 ? -18.936 -5.652 15.855 1.00 75.50 93 LYS A N 1
ATOM 693 C CA . LYS A 1 93 ? -18.579 -6.276 14.572 1.00 75.50 93 LYS A CA 1
ATOM 694 C C . LYS A 1 93 ? -17.175 -6.906 14.546 1.00 75.50 93 LYS A C 1
ATOM 696 O O . LYS A 1 93 ? -16.900 -7.718 13.670 1.00 75.50 93 LYS A O 1
ATOM 701 N N . VAL A 1 94 ? -16.268 -6.478 15.425 1.00 68.81 94 VAL A N 1
ATOM 702 C CA . VAL A 1 94 ? -14.866 -6.939 15.463 1.00 68.81 94 VAL A CA 1
ATOM 703 C C . VAL A 1 94 ? -14.655 -8.056 16.491 1.00 68.81 94 VAL A C 1
ATOM 705 O O . VAL A 1 94 ? -13.787 -8.898 16.276 1.00 68.81 94 VAL A O 1
ATOM 708 N N . TYR A 1 95 ? -15.415 -8.055 17.591 1.00 65.62 95 TYR A N 1
ATOM 709 C CA . TYR A 1 95 ? -15.259 -8.993 18.712 1.00 65.62 95 TYR A CA 1
ATOM 710 C C . TYR A 1 95 ? -16.353 -10.075 18.828 1.00 65.62 95 TYR A C 1
ATOM 712 O O . TYR A 1 95 ? -16.212 -10.943 19.687 1.00 65.62 95 TYR A O 1
ATOM 720 N N . GLN A 1 96 ? -17.414 -10.037 18.010 1.00 50.34 96 GLN A N 1
ATOM 721 C CA . GLN A 1 96 ? -18.459 -11.073 17.923 1.00 50.34 96 GLN A CA 1
ATOM 722 C C . GLN A 1 96 ? -18.280 -11.913 16.657 1.00 50.34 96 GLN A C 1
ATOM 724 O O . GLN A 1 96 ? -18.477 -13.144 16.752 1.00 50.34 96 GLN A O 1
#

Radius of gyration: 21.54 Å; chains: 1; bounding box: 44×26×56 Å

Secondary structure (DSSP, 8-state):
-HHHHHHHHHHHHHHHHHHHHHHHH-S-STT-HHHHHHHHHHHHHHHHHHHHHHHHHHHHHHHHHHHHHHH-HHHHHHH-HHHHHHHHHHHHHHH-

Sequence (96 aa):
TTLMLINLGIGLISAAAAGLIMYLLISDPLEKLAPIIIIVLI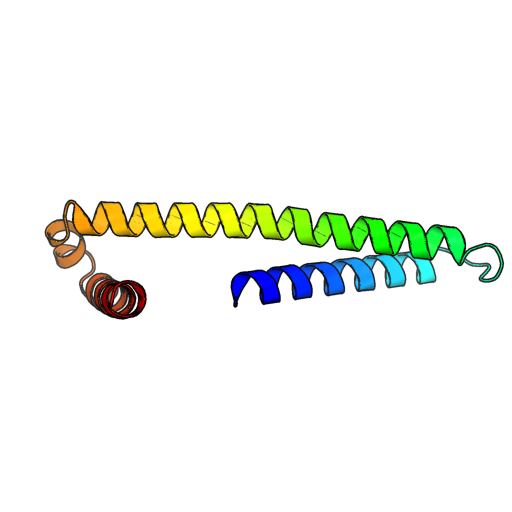SFLNGILMSSIITTILTSCVRSVFVCIALNPAALGETHPDYLQKLTKVWHKVYQ